Protein AF-A0A382KPS6-F1 (afdb_monomer)

Structure (mmCIF, N/CA/C/O backbone):
data_AF-A0A382KPS6-F1
#
_entry.id   AF-A0A382KPS6-F1
#
loop_
_atom_site.group_PDB
_atom_site.id
_atom_site.type_symbol
_atom_site.label_atom_id
_atom_site.label_alt_id
_atom_site.label_comp_id
_atom_site.label_asym_id
_atom_site.label_entity_id
_atom_site.label_seq_id
_atom_site.pdbx_PDB_ins_code
_atom_site.Cartn_x
_atom_site.Cartn_y
_atom_site.Cartn_z
_atom_site.occupancy
_atom_site.B_iso_or_equiv
_atom_site.auth_seq_id
_atom_site.auth_comp_id
_atom_site.auth_asym_id
_atom_site.auth_atom_id
_atom_site.pdbx_PDB_model_num
ATOM 1 N N . MET A 1 1 ? 15.184 3.114 -14.972 1.00 68.00 1 MET A N 1
ATOM 2 C CA . MET A 1 1 ? 14.950 3.816 -13.684 1.00 68.00 1 MET A CA 1
ATOM 3 C C . MET A 1 1 ? 15.948 3.297 -12.651 1.00 68.00 1 MET A C 1
ATOM 5 O O . MET A 1 1 ? 16.173 2.096 -12.624 1.00 68.00 1 MET A O 1
ATOM 9 N N . LYS A 1 2 ? 16.572 4.153 -11.826 1.00 87.88 2 LYS A N 1
ATOM 10 C CA . LYS A 1 2 ? 17.499 3.684 -10.774 1.00 87.88 2 LYS A CA 1
ATOM 11 C C . LYS A 1 2 ? 16.739 2.819 -9.746 1.00 87.88 2 LYS A C 1
ATOM 13 O O . LYS A 1 2 ? 15.607 3.184 -9.420 1.00 87.88 2 LYS A O 1
ATOM 18 N N . PRO A 1 3 ? 17.333 1.750 -9.176 1.00 86.25 3 PRO A N 1
ATOM 19 C CA . PRO A 1 3 ? 16.641 0.863 -8.229 1.00 86.25 3 PRO A CA 1
ATOM 20 C C . PRO A 1 3 ? 15.985 1.598 -7.050 1.00 86.25 3 PRO A C 1
ATOM 22 O O . PRO A 1 3 ? 14.846 1.318 -6.686 1.00 86.25 3 PRO A O 1
ATOM 25 N N . ARG A 1 4 ? 16.658 2.618 -6.501 1.00 87.81 4 ARG A N 1
ATOM 26 C CA . ARG A 1 4 ? 16.118 3.468 -5.425 1.00 87.81 4 ARG A CA 1
ATOM 27 C C . ARG A 1 4 ? 14.866 4.244 -5.851 1.00 87.81 4 ARG A C 1
ATOM 29 O O . ARG A 1 4 ? 13.905 4.327 -5.094 1.00 87.81 4 ARG A O 1
ATOM 36 N N . SER A 1 5 ? 14.858 4.788 -7.067 1.00 88.75 5 SER A N 1
ATOM 37 C CA . SER A 1 5 ? 13.699 5.504 -7.614 1.00 88.75 5 SER A CA 1
ATOM 38 C C . SER A 1 5 ? 12.511 4.566 -7.830 1.00 88.75 5 SER A C 1
ATOM 40 O O . SER A 1 5 ? 11.380 4.950 -7.545 1.00 88.75 5 SER A O 1
ATOM 42 N N . ALA A 1 6 ? 12.773 3.325 -8.256 1.00 88.06 6 ALA A N 1
ATOM 43 C CA . ALA A 1 6 ? 11.748 2.297 -8.417 1.00 88.06 6 ALA A CA 1
ATOM 44 C C . ALA A 1 6 ? 11.063 1.955 -7.091 1.00 88.06 6 ALA A C 1
ATOM 46 O O . ALA A 1 6 ? 9.838 2.007 -6.994 1.00 88.06 6 ALA A O 1
ATOM 47 N N . LYS A 1 7 ? 11.862 1.700 -6.047 1.00 86.88 7 LYS A N 1
ATOM 48 C CA . LYS A 1 7 ? 11.356 1.423 -4.695 1.00 86.88 7 LYS A CA 1
ATOM 49 C C . LYS A 1 7 ? 10.544 2.594 -4.139 1.00 86.88 7 LYS A C 1
ATOM 51 O O . LYS A 1 7 ? 9.462 2.384 -3.603 1.00 86.88 7 LYS A O 1
ATOM 56 N N . ASN A 1 8 ? 11.004 3.830 -4.343 1.00 90.81 8 ASN A N 1
ATOM 57 C CA . ASN A 1 8 ? 10.254 5.018 -3.929 1.00 90.81 8 ASN A CA 1
ATOM 58 C C . ASN A 1 8 ? 8.918 5.168 -4.677 1.00 90.81 8 ASN A C 1
ATOM 60 O O . ASN A 1 8 ? 7.924 5.562 -4.069 1.00 90.81 8 ASN A O 1
ATOM 64 N N . LYS A 1 9 ? 8.873 4.851 -5.980 1.00 91.75 9 LYS A N 1
ATOM 65 C CA . LYS A 1 9 ? 7.633 4.852 -6.775 1.00 91.75 9 LYS A CA 1
ATOM 66 C C . LYS A 1 9 ? 6.631 3.820 -6.238 1.00 91.75 9 LYS A C 1
ATOM 68 O O . LYS A 1 9 ? 5.459 4.159 -6.083 1.00 91.75 9 LYS A O 1
ATOM 73 N N . GLY A 1 10 ? 7.096 2.613 -5.908 1.00 91.81 10 GLY A N 1
ATOM 74 C CA . GLY A 1 10 ? 6.283 1.570 -5.270 1.00 91.81 10 GLY A CA 1
ATOM 75 C C . GLY A 1 10 ? 5.745 2.004 -3.907 1.00 91.81 10 GLY A C 1
ATOM 76 O O . GLY A 1 10 ? 4.535 2.006 -3.698 1.00 91.81 10 GLY A O 1
ATOM 77 N N . LYS A 1 11 ? 6.616 2.511 -3.024 1.00 92.44 11 LYS A N 1
ATOM 78 C CA . LYS A 1 11 ? 6.212 2.957 -1.681 1.00 92.44 11 LYS A CA 1
ATOM 79 C C . LYS A 1 11 ? 5.160 4.069 -1.714 1.00 92.44 11 LYS A C 1
ATOM 81 O O . LYS A 1 11 ? 4.231 4.070 -0.913 1.00 92.44 11 LYS A O 1
ATOM 86 N N . ARG A 1 12 ? 5.276 5.008 -2.661 1.00 94.25 12 ARG A N 1
ATOM 87 C CA . ARG A 1 12 ? 4.266 6.059 -2.874 1.00 94.25 12 ARG A CA 1
ATOM 88 C C . ARG A 1 12 ? 2.910 5.487 -3.281 1.00 94.25 12 ARG A C 1
ATOM 90 O O . ARG A 1 12 ? 1.898 5.988 -2.805 1.00 94.25 12 ARG A O 1
ATOM 97 N N . LE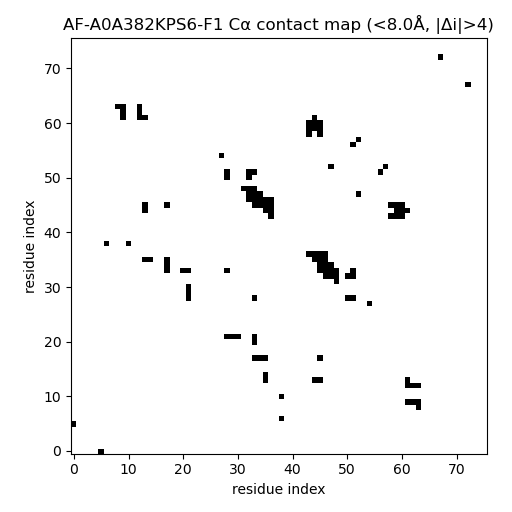U A 1 13 ? 2.886 4.461 -4.136 1.00 94.88 13 LEU A N 1
ATOM 98 C CA . LEU A 1 13 ? 1.641 3.792 -4.514 1.00 94.88 13 LEU A CA 1
ATOM 99 C C . LEU A 1 13 ? 1.015 3.087 -3.306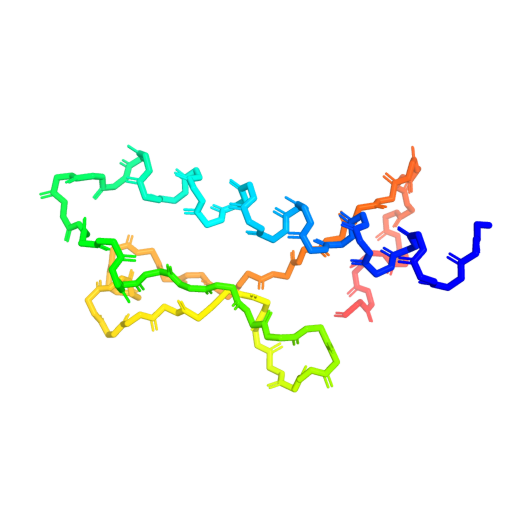 1.00 94.88 13 LEU A C 1
ATOM 101 O O . LEU A 1 13 ? -0.148 3.343 -3.021 1.00 94.88 13 LEU A O 1
ATOM 105 N N . GLN A 1 14 ? 1.784 2.284 -2.565 1.00 94.44 14 GLN A N 1
ATOM 106 C CA . GLN A 1 14 ? 1.284 1.598 -1.367 1.00 94.44 14 GLN A CA 1
ATOM 107 C C . GLN A 1 14 ? 0.695 2.586 -0.348 1.00 94.44 14 GLN A C 1
ATOM 109 O O . GLN A 1 14 ? -0.409 2.386 0.148 1.00 94.44 14 GLN A O 1
ATOM 114 N N . ASN A 1 15 ? 1.390 3.698 -0.075 1.00 94.44 15 ASN A N 1
ATOM 115 C CA . ASN A 1 15 ? 0.878 4.732 0.828 1.00 94.44 15 ASN A CA 1
ATOM 116 C C . ASN A 1 15 ? -0.421 5.358 0.304 1.00 94.44 15 ASN A C 1
ATOM 118 O O . ASN A 1 15 ? -1.362 5.519 1.069 1.00 94.44 15 ASN A O 1
ATOM 122 N N . LYS A 1 16 ? -0.506 5.644 -1.002 1.00 95.56 16 LYS A N 1
ATOM 123 C CA . LYS A 1 16 ? -1.733 6.171 -1.609 1.00 95.56 16 LYS A CA 1
ATOM 124 C C . LYS A 1 16 ? -2.905 5.198 -1.464 1.00 95.56 16 LYS A C 1
ATOM 126 O O . LYS A 1 16 ? -4.012 5.635 -1.183 1.00 95.56 16 LYS A O 1
ATOM 131 N N . ILE A 1 17 ? -2.680 3.898 -1.659 1.00 94.50 17 ILE A N 1
ATOM 132 C CA . ILE A 1 17 ? -3.733 2.888 -1.498 1.00 94.50 17 ILE A CA 1
ATOM 133 C C . ILE A 1 17 ? -4.171 2.777 -0.035 1.00 94.50 17 ILE A C 1
ATOM 135 O O . ILE A 1 17 ? -5.371 2.785 0.223 1.00 94.50 17 ILE A O 1
ATOM 139 N N . ARG A 1 18 ? -3.229 2.762 0.918 1.00 94.06 18 ARG A N 1
ATOM 140 C CA . ARG A 1 18 ? -3.538 2.841 2.356 1.00 94.06 18 ARG A CA 1
ATOM 141 C C . ARG A 1 18 ? -4.444 4.038 2.656 1.00 94.06 18 ARG A C 1
ATOM 143 O O . ARG A 1 18 ? -5.489 3.867 3.275 1.00 94.06 18 ARG A O 1
ATOM 150 N N . ASP A 1 19 ? -4.052 5.223 2.193 1.00 94.12 19 ASP A N 1
ATOM 151 C CA . ASP A 1 19 ? -4.784 6.464 2.455 1.00 94.12 19 ASP A CA 1
ATOM 152 C C . ASP A 1 19 ? -6.188 6.427 1.832 1.00 94.12 19 ASP A C 1
ATOM 154 O O . ASP A 1 19 ? -7.147 6.835 2.474 1.00 94.12 19 ASP A O 1
ATOM 158 N N . LEU A 1 20 ? -6.338 5.858 0.629 1.00 94.44 20 LEU A N 1
ATOM 159 C CA . LEU A 1 20 ? -7.641 5.681 -0.020 1.00 94.44 20 LEU A CA 1
ATOM 160 C C . LEU A 1 20 ? -8.556 4.710 0.736 1.00 94.44 20 LEU A C 1
ATOM 162 O O . LEU A 1 20 ? -9.756 4.959 0.829 1.00 94.44 20 LEU A O 1
ATOM 166 N N . ILE A 1 21 ? -8.022 3.607 1.267 1.00 92.31 21 ILE A N 1
ATOM 167 C CA . ILE A 1 21 ? -8.812 2.665 2.074 1.00 92.31 21 ILE A CA 1
ATOM 168 C C . ILE A 1 21 ? -9.294 3.373 3.345 1.00 92.31 21 ILE A C 1
ATOM 170 O O . ILE A 1 21 ? -10.484 3.338 3.650 1.00 92.31 21 ILE A O 1
ATOM 174 N N . LEU A 1 22 ? -8.402 4.080 4.041 1.00 92.50 22 LEU A N 1
ATOM 175 C CA . LEU A 1 22 ? -8.766 4.850 5.232 1.00 92.50 22 LEU A CA 1
ATOM 176 C C . LEU A 1 22 ? -9.789 5.950 4.915 1.00 92.50 22 LEU A C 1
ATOM 178 O O . LEU A 1 22 ? -10.754 6.109 5.652 1.00 92.50 22 LEU A O 1
ATOM 182 N N . GLU A 1 23 ? -9.644 6.660 3.794 1.00 92.94 23 GLU A N 1
ATOM 183 C CA . GLU A 1 23 ? -10.591 7.696 3.364 1.00 92.94 23 GLU A CA 1
ATOM 184 C C . GLU A 1 23 ? -11.989 7.116 3.104 1.00 92.94 23 GLU A C 1
ATOM 186 O O . GLU A 1 23 ? -12.992 7.674 3.549 1.00 92.94 23 GLU A O 1
ATOM 191 N N . LYS A 1 24 ? -12.075 5.980 2.400 1.00 91.88 24 LYS A N 1
ATOM 192 C CA . LYS A 1 24 ? -13.360 5.361 2.035 1.00 91.88 24 LYS A CA 1
ATOM 193 C C . LYS A 1 24 ? -14.057 4.672 3.201 1.00 91.88 24 LYS 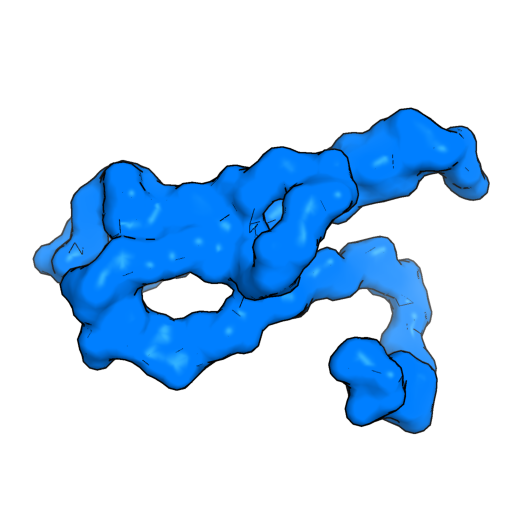A C 1
ATOM 195 O O . LYS A 1 24 ? -15.281 4.560 3.182 1.00 91.88 24 LYS A O 1
ATOM 200 N N . PHE A 1 25 ? -13.304 4.234 4.205 1.00 90.88 25 PHE A N 1
ATOM 201 C CA . PHE A 1 25 ? -13.826 3.504 5.360 1.00 90.88 25 PHE A CA 1
ATOM 202 C C . PHE A 1 25 ? -13.601 4.239 6.691 1.00 90.88 25 PHE A C 1
ATOM 204 O O . PHE A 1 25 ? -13.638 3.612 7.747 1.00 90.88 25 PHE A O 1
ATOM 211 N N . ASN A 1 26 ? -13.449 5.566 6.650 1.00 86.12 26 ASN A N 1
ATOM 212 C CA . ASN A 1 26 ? -13.158 6.434 7.802 1.00 86.12 26 ASN A CA 1
ATOM 213 C C . ASN A 1 26 ? -14.142 6.315 8.982 1.00 86.12 26 ASN A C 1
ATOM 215 O O . ASN A 1 26 ? -13.805 6.652 10.108 1.00 86.12 26 ASN A O 1
ATOM 219 N N . SER A 1 27 ? -15.364 5.848 8.731 1.00 86.56 27 SER A N 1
ATOM 220 C CA . SER A 1 27 ? -16.408 5.659 9.741 1.00 86.56 27 SER A CA 1
ATOM 221 C C . SER A 1 27 ? -16.296 4.329 10.486 1.00 86.56 27 SER A C 1
ATOM 223 O O . SER A 1 27 ? -17.010 4.119 11.463 1.00 86.56 27 SER A O 1
ATOM 225 N N . LYS A 1 28 ? -15.456 3.408 10.000 1.00 87.25 28 LYS A N 1
ATOM 226 C CA . LYS A 1 28 ? -15.335 2.038 10.516 1.00 87.25 28 LYS A CA 1
ATOM 227 C C . LYS A 1 28 ? -13.905 1.619 10.840 1.00 87.25 28 LYS A C 1
ATOM 229 O O . LYS A 1 28 ? -13.753 0.597 11.501 1.00 87.25 28 LYS A O 1
ATOM 234 N N . LEU A 1 29 ? -12.901 2.337 10.335 1.00 89.56 29 LEU A N 1
ATOM 235 C CA . LEU A 1 29 ? -11.487 1.999 10.478 1.00 89.56 29 LEU A CA 1
ATOM 236 C C . LEU A 1 29 ? -10.715 3.148 11.111 1.00 89.56 29 LEU A C 1
ATOM 238 O O . LEU A 1 29 ? -10.879 4.304 10.723 1.00 89.56 29 LEU A O 1
ATOM 242 N N . GLU A 1 30 ? -9.829 2.790 12.029 1.00 88.12 30 GLU A N 1
ATOM 243 C CA . GLU A 1 30 ? -8.847 3.687 12.618 1.00 88.12 30 GLU A CA 1
ATOM 244 C C . GLU A 1 30 ? -7.575 3.733 11.762 1.00 88.12 30 GLU A C 1
ATOM 246 O O . GLU A 1 30 ? -7.305 2.855 10.940 1.00 88.12 30 GLU A O 1
ATOM 251 N N . LEU A 1 31 ? -6.739 4.749 11.980 1.00 85.12 31 LEU A N 1
ATOM 252 C CA . LEU A 1 31 ? -5.488 4.930 11.229 1.00 85.12 31 LEU A CA 1
ATOM 253 C C . LEU A 1 31 ? -4.547 3.715 11.303 1.00 85.12 31 LEU A C 1
ATOM 255 O O . LEU A 1 31 ? -3.857 3.413 10.330 1.00 85.12 31 LEU A O 1
ATOM 259 N N . ASP A 1 32 ? -4.532 3.012 12.435 1.00 88.44 32 ASP A N 1
ATOM 260 C CA . ASP A 1 32 ? -3.665 1.849 12.654 1.00 88.44 32 ASP A CA 1
ATOM 261 C C . ASP A 1 32 ? -4.204 0.551 12.037 1.00 88.44 32 ASP A C 1
ATOM 263 O O . ASP A 1 32 ? -3.469 -0.439 11.937 1.00 88.44 32 ASP A O 1
ATOM 267 N N . ASP A 1 33 ? -5.457 0.543 11.574 1.00 89.88 33 ASP A N 1
ATOM 268 C CA . ASP A 1 33 ? -6.072 -0.647 10.988 1.00 89.88 33 ASP A CA 1
ATOM 269 C C . ASP A 1 33 ? -5.528 -0.980 9.593 1.00 89.88 33 ASP A C 1
ATOM 271 O O . ASP A 1 33 ? -5.642 -2.125 9.147 1.00 89.88 33 ASP A O 1
ATOM 275 N N . VAL A 1 34 ? -4.924 -0.006 8.903 1.00 92.69 34 VAL A N 1
ATOM 276 C CA . VAL A 1 34 ? -4.403 -0.152 7.537 1.00 92.69 34 VAL A CA 1
ATOM 277 C C . VAL A 1 34 ? -2.973 0.378 7.471 1.00 92.69 34 VAL A C 1
ATOM 279 O O . VAL A 1 34 ? -2.717 1.569 7.648 1.00 92.69 34 VAL A O 1
ATOM 282 N N . ARG A 1 35 ? -2.007 -0.491 7.163 1.00 92.25 35 ARG A N 1
ATOM 283 C CA . ARG A 1 35 ? -0.578 -0.136 7.100 1.00 92.25 35 ARG A CA 1
ATOM 284 C C . ARG A 1 35 ? 0.060 -0.638 5.812 1.00 92.25 35 ARG A C 1
ATOM 286 O O . ARG A 1 35 ? -0.327 -1.672 5.294 1.00 92.25 35 ARG A O 1
ATOM 293 N N . SER A 1 36 ? 1.054 0.077 5.292 1.00 92.19 36 SER A N 1
ATOM 294 C CA . SER A 1 36 ? 1.857 -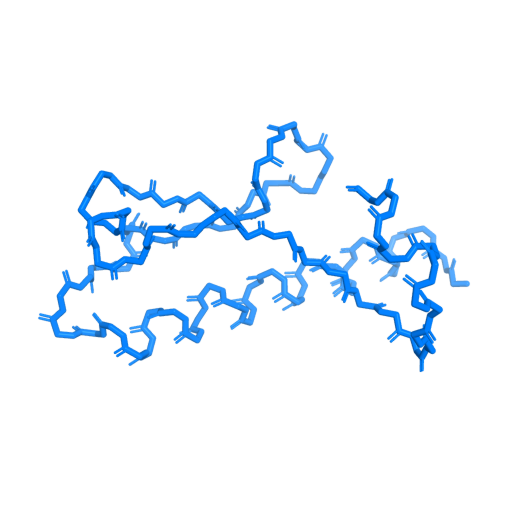0.400 4.157 1.00 92.19 36 SER A CA 1
ATOM 295 C C . SER A 1 36 ? 3.095 -1.144 4.656 1.00 92.19 36 SER A C 1
ATOM 297 O O . SER A 1 36 ? 3.750 -0.674 5.592 1.00 92.19 36 SER A O 1
ATOM 299 N N . ILE A 1 37 ? 3.455 -2.263 4.024 1.00 90.69 37 ILE A N 1
ATOM 300 C CA . ILE A 1 37 ? 4.657 -3.021 4.406 1.00 90.69 37 ILE A CA 1
ATOM 301 C C . ILE A 1 37 ? 5.948 -2.257 4.103 1.00 90.69 37 ILE A C 1
ATOM 303 O O . ILE A 1 37 ? 5.986 -1.278 3.341 1.00 90.69 37 ILE A O 1
ATOM 307 N N . THR A 1 38 ? 7.048 -2.701 4.703 1.00 85.56 38 THR A N 1
ATOM 308 C CA . THR A 1 38 ? 8.374 -2.239 4.289 1.00 85.56 38 THR A CA 1
ATOM 309 C C . THR A 1 38 ? 8.708 -2.842 2.926 1.00 85.56 38 THR A C 1
ATOM 311 O O . THR A 1 38 ? 8.420 -4.001 2.652 1.00 85.56 38 THR A O 1
ATOM 314 N N . MET A 1 39 ? 9.313 -2.051 2.037 1.00 80.38 39 MET A N 1
ATOM 315 C CA . MET A 1 39 ? 9.679 -2.536 0.704 1.00 80.38 39 MET A CA 1
ATOM 316 C C . MET A 1 39 ? 10.652 -3.720 0.808 1.00 80.38 39 MET A C 1
ATOM 318 O O . MET A 1 39 ? 11.767 -3.542 1.301 1.00 80.38 39 MET A O 1
ATOM 322 N N . GLY A 1 40 ? 10.271 -4.872 0.253 1.00 74.56 40 GLY A N 1
ATOM 323 C CA . GLY A 1 40 ? 11.076 -6.099 0.270 1.00 74.56 40 GLY A CA 1
ATOM 324 C C . GLY A 1 40 ? 10.717 -7.078 1.387 1.00 74.56 40 GLY A C 1
ATOM 325 O O . GLY A 1 40 ? 11.395 -8.092 1.515 1.00 74.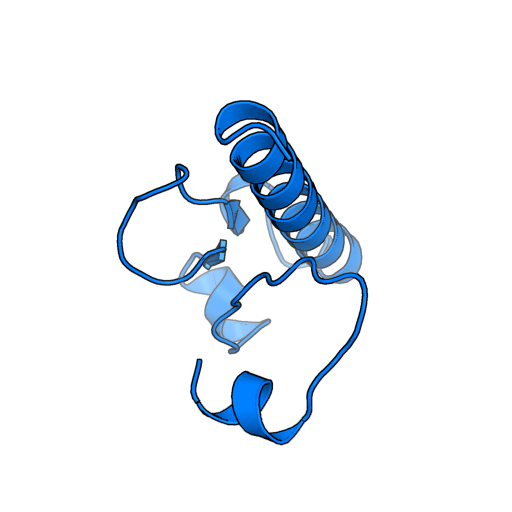56 40 GLY A O 1
ATOM 326 N N . ASP A 1 41 ? 9.685 -6.773 2.172 1.00 83.06 41 ASP A N 1
ATOM 327 C CA . ASP A 1 41 ? 9.071 -7.728 3.090 1.00 83.06 41 ASP A CA 1
ATOM 328 C C . ASP A 1 41 ? 8.172 -8.715 2.325 1.00 83.06 41 ASP A C 1
ATOM 330 O O . ASP A 1 41 ? 7.714 -8.413 1.219 1.00 83.06 41 ASP A O 1
ATOM 334 N N . SER A 1 42 ? 7.943 -9.903 2.884 1.00 82.31 42 SER A N 1
ATOM 335 C CA . SER A 1 42 ? 7.105 -10.934 2.256 1.00 82.31 42 SER A CA 1
ATOM 336 C C . SER A 1 42 ? 5.643 -10.808 2.682 1.00 82.31 42 SER A C 1
ATOM 338 O O . SER A 1 42 ? 5.369 -10.680 3.874 1.00 82.31 42 SER A O 1
ATOM 340 N N . GLY A 1 43 ? 4.706 -10.940 1.741 1.00 86.56 43 GLY A N 1
ATOM 341 C CA . GLY A 1 43 ? 3.267 -10.963 2.016 1.00 86.56 43 GLY A CA 1
ATOM 342 C C . GLY A 1 43 ? 2.498 -9.909 1.224 1.00 86.56 43 GLY A C 1
ATOM 343 O O . GLY A 1 43 ? 2.942 -9.483 0.165 1.00 86.56 43 GLY A O 1
ATOM 344 N N . GLU A 1 44 ? 1.335 -9.518 1.747 1.00 89.75 44 GLU A N 1
ATOM 345 C CA . GLU A 1 44 ? 0.457 -8.500 1.153 1.00 89.75 44 GLU A CA 1
ATOM 346 C C . GLU A 1 44 ? 1.092 -7.105 1.246 1.00 89.75 44 GLU A C 1
ATOM 348 O O . GLU A 1 44 ? 1.636 -6.738 2.288 1.00 89.75 44 GLU A O 1
ATOM 353 N N . ASP A 1 45 ? 0.953 -6.280 0.203 1.00 91.12 45 ASP A N 1
ATOM 354 C CA . ASP A 1 45 ? 1.517 -4.923 0.188 1.00 91.12 45 ASP A CA 1
ATOM 355 C C . ASP A 1 45 ? 0.881 -3.990 1.239 1.00 91.12 45 ASP A C 1
ATOM 357 O O . ASP A 1 45 ? 1.512 -3.037 1.723 1.00 91.12 45 ASP A O 1
ATOM 361 N N . ILE A 1 46 ? -0.382 -4.255 1.585 1.00 92.88 46 ILE A N 1
ATOM 362 C CA . ILE A 1 46 ? -1.150 -3.533 2.600 1.00 92.88 46 ILE A CA 1
ATOM 363 C C . ILE A 1 46 ? -1.574 -4.513 3.691 1.0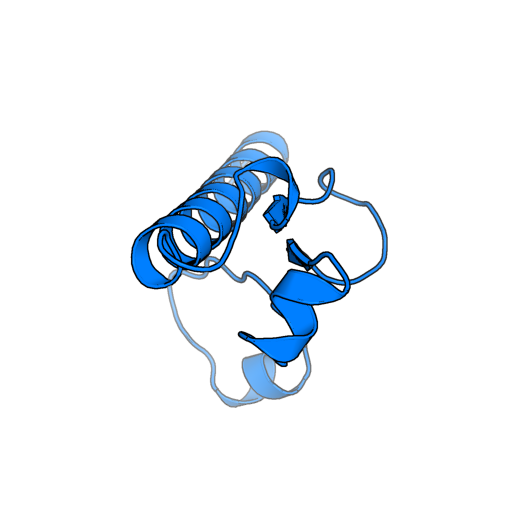0 92.88 46 ILE A C 1
ATOM 365 O O . ILE A 1 46 ? -2.352 -5.431 3.453 1.00 92.88 46 ILE A O 1
ATOM 369 N N . LEU A 1 47 ? -1.095 -4.274 4.907 1.00 92.12 47 LEU A N 1
ATOM 370 C CA . LEU A 1 47 ? -1.493 -5.006 6.098 1.00 92.12 47 LEU A CA 1
ATOM 371 C C . LEU A 1 47 ? -2.786 -4.427 6.652 1.00 92.12 47 LEU A C 1
ATOM 373 O O . LEU A 1 47 ? -2.875 -3.235 6.954 1.00 92.12 47 LEU A O 1
ATOM 377 N N . LEU A 1 48 ? -3.757 -5.312 6.827 1.00 93.81 48 LEU A N 1
ATOM 378 C CA . LEU A 1 48 ? -5.072 -5.002 7.362 1.00 93.81 48 LEU A CA 1
ATOM 379 C C . LEU A 1 48 ? -5.239 -5.674 8.723 1.00 93.81 48 LEU A C 1
ATOM 381 O O . LEU A 1 48 ? -4.938 -6.861 8.878 1.00 93.81 48 LEU A O 1
ATOM 385 N N . SER A 1 49 ? -5.753 -4.933 9.701 1.00 92.19 49 SER A N 1
ATOM 386 C CA . SER A 1 49 ? -6.179 -5.500 10.978 1.00 92.19 49 SER A CA 1
ATOM 387 C C . SER A 1 49 ? -7.357 -6.471 10.789 1.00 92.19 49 SER A C 1
ATOM 389 O O . SER A 1 49 ? -8.038 -6.452 9.756 1.00 92.19 49 SER A O 1
ATOM 391 N N . PRO A 1 50 ? -7.675 -7.311 11.790 1.00 90.56 50 PRO A N 1
ATOM 392 C CA . PRO A 1 50 ? -8.860 -8.163 11.733 1.00 90.56 50 PRO A CA 1
ATOM 393 C C . PRO A 1 50 ? -10.168 -7.383 11.521 1.00 90.56 50 PRO A C 1
ATOM 395 O O . PRO A 1 50 ? -11.088 -7.904 10.893 1.00 90.56 50 PRO A O 1
ATOM 398 N N . ALA A 1 51 ? -10.260 -6.143 12.018 1.00 89.50 51 ALA A N 1
ATOM 399 C CA . ALA A 1 51 ? -11.412 -5.272 11.795 1.00 89.50 51 ALA A CA 1
ATOM 400 C C . ALA A 1 51 ? -11.459 -4.781 10.340 1.00 89.50 51 ALA A C 1
ATOM 402 O O . ALA A 1 51 ? -12.492 -4.925 9.681 1.00 89.50 51 ALA A O 1
ATOM 403 N N . ALA A 1 52 ? -10.323 -4.318 9.806 1.00 91.12 52 ALA A N 1
ATOM 404 C CA . ALA A 1 52 ? -10.207 -3.920 8.406 1.00 91.12 52 ALA A CA 1
ATOM 405 C C . ALA A 1 52 ? -10.53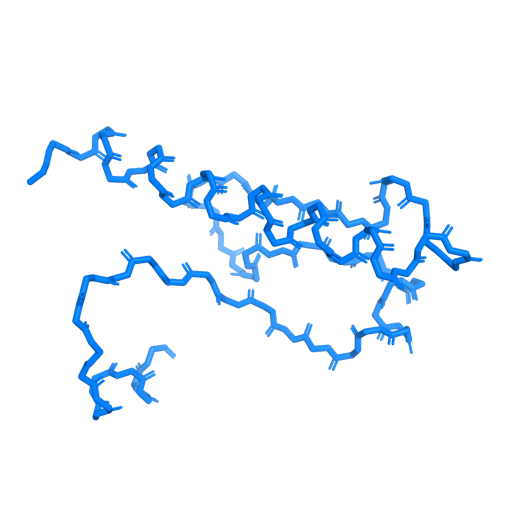9 -5.056 7.439 1.00 91.12 52 ALA A C 1
ATOM 407 O O . ALA A 1 52 ? -11.295 -4.836 6.499 1.00 91.12 52 ALA A O 1
ATOM 408 N N . ARG A 1 53 ? -10.088 -6.286 7.705 1.00 92.25 53 ARG A N 1
ATOM 409 C CA . ARG A 1 53 ? -10.397 -7.454 6.860 1.00 92.25 53 ARG A CA 1
ATOM 410 C C . ARG A 1 53 ? -11.884 -7.808 6.810 1.00 92.25 53 ARG A C 1
ATOM 412 O O . ARG A 1 53 ? -12.336 -8.360 5.814 1.00 92.25 53 ARG A O 1
ATOM 419 N N . ARG A 1 54 ? -12.664 -7.496 7.853 1.00 91.56 54 ARG A N 1
ATOM 420 C CA . ARG A 1 54 ? -14.126 -7.714 7.842 1.00 91.56 54 ARG A CA 1
ATOM 421 C C . ARG A 1 54 ? -14.851 -6.710 6.951 1.00 91.56 54 ARG A C 1
ATOM 423 O O . ARG A 1 54 ? -15.871 -7.049 6.363 1.00 91.56 54 ARG A O 1
ATOM 430 N N . VAL A 1 55 ? -14.350 -5.478 6.885 1.00 91.12 55 VAL A N 1
ATOM 431 C CA . VAL A 1 55 ? -14.940 -4.399 6.078 1.00 91.12 55 VAL A CA 1
ATOM 432 C C . VAL A 1 55 ? -14.438 -4.457 4.633 1.00 91.12 55 VAL A C 1
ATOM 434 O O . VAL A 1 55 ? -15.204 -4.230 3.701 1.00 91.12 55 VAL A O 1
ATOM 437 N N . PHE A 1 56 ? -13.165 -4.798 4.455 1.00 90.31 56 PHE A N 1
ATOM 438 C CA . PHE A 1 56 ? -12.463 -4.890 3.185 1.00 90.31 56 PHE A CA 1
ATOM 439 C C . PHE A 1 56 ? -11.769 -6.265 3.087 1.00 90.31 56 PHE A C 1
ATOM 441 O O . PHE A 1 56 ? -10.602 -6.405 3.462 1.00 90.31 56 PHE A O 1
ATOM 448 N N . PRO A 1 57 ? -12.482 -7.308 2.620 1.00 91.19 57 PRO A N 1
ATOM 449 C CA . PRO A 1 57 ? -11.986 -8.684 2.583 1.00 91.19 57 PRO A CA 1
ATOM 450 C C . PRO A 1 57 ? -11.173 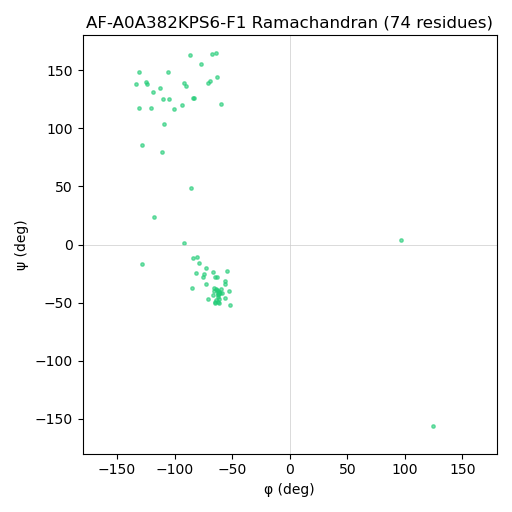-8.970 1.309 1.00 91.19 57 PRO A C 1
ATOM 452 O O . PRO A 1 57 ? -11.419 -9.958 0.620 1.00 91.19 57 PRO A O 1
ATOM 455 N N . PHE A 1 58 ? -10.224 -8.096 0.967 1.00 91.75 58 PHE A N 1
ATOM 456 C CA . PHE A 1 58 ? -9.365 -8.264 -0.207 1.00 91.75 58 PHE A CA 1
ATOM 457 C C . PHE A 1 58 ? -7.887 -8.206 0.179 1.00 91.75 58 PHE A C 1
ATOM 459 O O . PHE A 1 58 ? -7.481 -7.362 0.978 1.00 91.75 58 PHE A O 1
ATOM 466 N N . SER A 1 59 ? -7.084 -9.068 -0.443 1.00 90.94 59 SER A N 1
ATOM 467 C CA . SER A 1 59 ? -5.622 -8.996 -0.401 1.00 90.94 59 SER A CA 1
ATOM 468 C C . SER A 1 59 ? -5.140 -8.018 -1.470 1.00 90.94 59 SER A C 1
ATOM 470 O O . SER A 1 59 ? -5.518 -8.126 -2.637 1.00 90.94 59 SER A O 1
ATOM 472 N N . VAL A 1 60 ? -4.342 -7.030 -1.068 1.00 91.94 60 VAL A N 1
ATOM 473 C CA . VAL A 1 60 ? -3.935 -5.923 -1.942 1.00 91.94 60 VAL A CA 1
ATOM 474 C C . VAL A 1 60 ? -2.491 -6.099 -2.383 1.00 91.94 60 VAL A C 1
ATOM 476 O O . VAL A 1 60 ? -1.596 -6.154 -1.545 1.00 91.94 60 VAL A O 1
ATOM 479 N N . GLU A 1 61 ? -2.284 -6.082 -3.698 1.00 91.50 61 GLU A N 1
ATOM 480 C CA . GLU A 1 61 ? -0.980 -6.018 -4.363 1.00 91.50 61 GLU A CA 1
ATOM 481 C C . GLU A 1 61 ? -0.918 -4.731 -5.207 1.00 91.50 61 GLU A C 1
ATOM 483 O O . GLU A 1 61 ? -1.836 -4.401 -5.963 1.00 91.50 61 GLU A O 1
ATOM 488 N N . CYS A 1 62 ? 0.160 -3.967 -5.074 1.00 91.62 62 CYS A N 1
ATOM 489 C CA . CYS A 1 62 ? 0.346 -2.644 -5.653 1.00 91.62 62 CYS A CA 1
ATOM 490 C C . CYS A 1 62 ? 1.386 -2.676 -6.781 1.00 91.62 62 CYS A C 1
ATOM 492 O O . CYS A 1 62 ? 2.595 -2.614 -6.553 1.00 91.62 62 CYS A O 1
ATOM 494 N N . LYS A 1 63 ? 0.933 -2.624 -8.039 1.00 89.00 63 LYS A N 1
ATOM 495 C CA . LYS A 1 63 ? 1.821 -2.498 -9.209 1.00 89.00 63 LYS A CA 1
ATOM 496 C C . LYS A 1 63 ? 1.683 -1.127 -9.862 1.00 89.00 63 LYS A C 1
ATOM 498 O O . LYS A 1 63 ? 0.601 -0.710 -10.256 1.00 89.00 63 LYS A O 1
ATOM 503 N N . ASN A 1 64 ? 2.807 -0.423 -10.017 1.00 89.44 64 ASN A N 1
ATOM 504 C CA . ASN A 1 64 ? 2.853 0.888 -10.672 1.00 89.44 64 ASN A CA 1
ATOM 505 C C . ASN A 1 64 ? 3.591 0.817 -12.019 1.00 89.44 64 ASN A C 1
ATOM 507 O O . ASN A 1 64 ? 4.773 1.175 -12.117 1.00 89.44 64 ASN A O 1
ATOM 511 N N . GLN A 1 65 ? 2.894 0.337 -13.048 1.00 88.38 65 GLN A N 1
ATOM 512 C CA . GLN A 1 65 ? 3.417 0.165 -14.406 1.00 88.38 65 GLN A CA 1
ATOM 513 C C . GLN A 1 65 ? 2.858 1.240 -15.354 1.00 88.38 65 GLN A C 1
ATOM 515 O O . GLN A 1 65 ? 1.752 1.731 -15.162 1.00 88.38 65 GLN A O 1
ATOM 520 N N . GLU A 1 66 ? 3.637 1.637 -16.364 1.00 88.56 66 GLU A N 1
ATOM 521 C CA . GLU A 1 66 ? 3.225 2.651 -17.359 1.00 88.56 66 GLU A CA 1
ATOM 522 C C . GLU A 1 66 ? 2.336 2.071 -18.462 1.00 88.56 66 GLU A C 1
ATOM 524 O O . GLU A 1 66 ? 1.570 2.792 -19.095 1.00 88.56 66 GLU A O 1
ATOM 529 N N . LYS A 1 67 ? 2.457 0.763 -18.701 1.00 89.19 67 LYS A N 1
ATOM 530 C CA . LYS A 1 67 ? 1.678 0.005 -19.676 1.00 89.19 67 LYS A CA 1
ATOM 531 C C . LYS A 1 67 ? 1.203 -1.273 -19.005 1.00 89.19 67 LYS A C 1
ATOM 533 O O . LYS A 1 67 ? 1.978 -1.902 -18.289 1.00 89.19 67 LYS A O 1
ATOM 538 N N . LEU A 1 68 ? -0.047 -1.642 -19.251 1.00 87.81 68 LEU A N 1
ATOM 539 C CA . LEU A 1 68 ? -0.630 -2.884 -18.761 1.00 87.81 68 LEU A CA 1
ATOM 540 C C . LEU A 1 68 ? -0.479 -3.963 -19.835 1.00 87.81 68 LEU A C 1
ATOM 542 O O . LEU A 1 68 ? -1.000 -3.811 -20.938 1.00 87.81 68 LEU A O 1
ATOM 546 N N . ASN A 1 69 ? 0.217 -5.050 -19.509 1.00 92.19 69 ASN A N 1
ATOM 547 C CA . ASN A 1 69 ? 0.134 -6.292 -20.271 1.00 92.19 69 ASN A CA 1
ATOM 548 C C . ASN A 1 69 ? -0.789 -7.244 -19.510 1.00 92.19 69 ASN A C 1
ATOM 550 O O . ASN A 1 69 ? -0.478 -7.620 -18.384 1.00 92.19 69 ASN A O 1
ATOM 554 N N . ILE A 1 70 ? -1.920 -7.601 -20.120 1.00 88.62 70 ILE A N 1
ATOM 555 C CA . ILE A 1 70 ? -2.971 -8.396 -19.475 1.00 88.62 70 ILE A CA 1
ATOM 556 C C . ILE A 1 70 ? -2.441 -9.772 -19.065 1.00 88.62 70 ILE A C 1
ATOM 558 O O . ILE A 1 70 ? -2.641 -10.181 -17.929 1.00 88.62 70 ILE A O 1
ATOM 562 N N . TRP A 1 71 ? -1.727 -10.458 -19.958 1.00 92.69 71 TRP A N 1
ATOM 563 C CA . TRP A 1 71 ? -1.238 -11.813 -19.702 1.00 92.69 71 TRP A CA 1
ATOM 564 C C . TRP A 1 71 ? -0.216 -11.828 -18.567 1.00 92.69 71 TRP A C 1
ATOM 566 O O . TRP A 1 71 ? -0.391 -12.548 -17.593 1.00 92.69 71 TRP A O 1
ATOM 576 N N . SER A 1 72 ? 0.778 -10.939 -18.623 1.00 87.50 72 SER A N 1
ATOM 577 C CA . SER A 1 72 ? 1.797 -10.834 -17.570 1.00 87.50 72 SER A CA 1
ATOM 578 C C . SER A 1 72 ? 1.245 -10.345 -16.227 1.00 87.50 72 SER A C 1
ATOM 580 O O . SER A 1 72 ? 1.868 -10.577 -15.195 1.00 87.50 72 SER A O 1
ATOM 582 N N . ALA A 1 73 ? 0.111 -9.635 -16.225 1.00 85.19 73 ALA A N 1
ATOM 583 C CA . ALA A 1 73 ? -0.541 -9.177 -15.001 1.00 85.19 73 ALA A CA 1
ATOM 584 C C . ALA A 1 73 ? -1.270 -10.310 -14.261 1.00 85.19 73 ALA A C 1
ATOM 586 O O . ALA A 1 73 ? -1.388 -10.238 -13.043 1.00 85.19 73 ALA A O 1
ATOM 587 N N . LEU A 1 74 ? -1.736 -11.339 -14.976 1.00 87.56 74 LEU A N 1
ATOM 588 C CA . LEU A 1 74 ? -2.425 -12.493 -14.385 1.00 87.56 74 LEU A CA 1
ATOM 589 C C . LEU A 1 74 ? -1.467 -13.516 -13.752 1.00 87.56 74 LEU A C 1
ATOM 591 O O . LEU A 1 74 ? -1.909 -14.356 -12.979 1.00 87.56 74 LEU A O 1
ATOM 595 N N . GLU A 1 75 ? -0.174 -13.447 -14.072 1.00 85.69 75 GLU A N 1
ATOM 596 C CA . GLU A 1 75 ? 0.876 -14.346 -13.564 1.00 85.69 75 GLU A CA 1
ATOM 597 C C . GLU A 1 75 ? 1.575 -13.826 -12.289 1.00 85.69 75 GLU A C 1
ATOM 599 O O . GLU A 1 75 ? 2.546 -14.435 -11.841 1.00 85.69 75 GLU A O 1
ATOM 604 N N . GLN A 1 76 ? 1.156 -12.667 -11.761 1.00 70.38 76 GLN A N 1
ATOM 605 C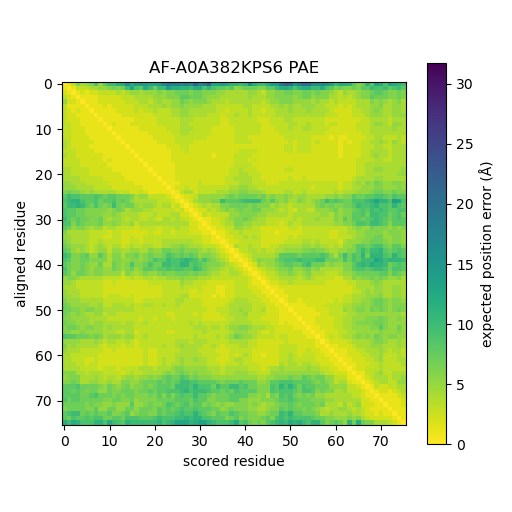 CA . GLN A 1 76 ? 1.829 -11.951 -10.663 1.00 70.38 76 GLN A CA 1
ATOM 606 C C . GLN A 1 76 ? 1.594 -12.560 -9.282 1.00 70.38 76 GLN A C 1
ATOM 608 O O . GLN A 1 76 ? 0.461 -13.017 -9.016 1.00 70.38 76 GLN A O 1
#

Secondary structure (DSSP, 8-state):
--HHHHHHHHHHHHHHHHHHHHHHTTTT--GGGEEEPPTT-SS-SEEE-HHHHHH----------SS--HHHHHT-

Foldseek 3Di:
DPPVVVLVLQVVQLVVVQVVLCVVCVVQDDSVQWDADDPPDDAARIHGDPSSCVVPVDGHDGDDDPDDDPVVVVVD

Sequence (76 aa):
MKPRSAKNKGKRLQNKIRDLILEKFNSKLELDDVRSITMGDSGEDILLSPAARRVFPFSVECKNQEKLNIWSALEQ

Mean predicted aligned error: 4.23 Å

Organism: NCBI:txid408172

Nearest PDB structures (foldseek):
  4hpm-assembly2_D  TM=3.548E-01  e=7.758E+00  Homo sapiens

Radius of gyration: 13.59 Å; Cα contacts (8 Å, |Δi|>4): 62; chains: 1; bounding box: 34×22×33 Å

pLDDT: mean 89.37, std 4.85, range [68.0, 95.56]

Solvent-accessible surface area (backbone atoms only — not comparable to full-atom values): 4831 Å² total; per-residue (Å²): 128,59,71,69,58,50,52,51,54,45,52,52,48,36,48,51,51,40,50,49,52,46,66,77,36,55,91,81,46,59,81,86,30,47,40,59,56,65,93,90,65,90,78,58,43,49,46,60,34,79,67,39,37,73,79,48,81,67,88,44,80,76,81,90,69,96,68,88,54,71,71,71,61,74,74,109